Protein AF-A0A662LAJ7-F1 (afdb_monomer)

pLDDT: mean 70.06, std 15.38, range [27.95, 91.5]

Foldseek 3Di:
DEAEDADLVVVLVVCVVLVFQEKEKDKDWDWDDDPPDLKIKIWIWIWIWGDRPPYI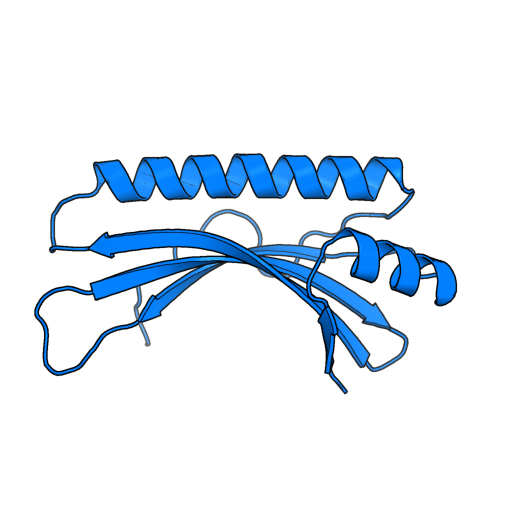YIYIHTQGIDTDPPPPVPVVVVSVVSSVVVSVVSVVVCVVSNHDYDHDPDDDDDPPPDDDD

Nearest PDB structures (foldseek):
  5jtp-assembly1_D  TM=3.703E-01  e=1.081E-02  Escherichia coli O157:H7
  3kny-assembly1_A  TM=4.704E-01  e=1.660E-01  Bacteroides thetaiotaomicron VPI-5482
  2yh6-assembly1_C  TM=3.770E-01  e=3.497E-01  Escherichia coli BL21(DE3)
  3tgo-assembly2_D  TM=3.653E-01  e=4.770E-01  Escherichia coli K-12
  9hau-assembly1_AA  TM=3.743E-01  e=5.746E-01  Leviviridae sp.

Sequence (117 aa):
MKLVFGSISELIDELKERKVEVVRVAAVAKDNASSSSPVVRRNFFLFVTAELGGSFAEVRIPLGSCELLLGRDGEMRKLLERAREKAEAVKKRLKEEGFTIRPGAWMEGEVVNGTER

Mean predicted aligned error: 9.71 Å

Radius of gyration: 15.77 Å; Cα contacts (8 Å, |Δi|>4): 192; chains: 1; bounding box: 37×33×47 Å

Secondary structure (DSSP, 8-state):
-EEEESSHHHHHHHHHHTT--EEEEEEEEEEE--TT-S-EEEEEEEEEEEEETTEEEEEEEEEEEEEE-TT-HHHHHHHHHHHHHHHHHHHHHHHHTT-EEEEPSS-S-----S---

Structure (mmCIF, N/CA/C/O backbone):
data_AF-A0A662LAJ7-F1
#
_entry.id   AF-A0A662LAJ7-F1
#
loop_
_atom_site.group_PDB
_atom_site.id
_atom_site.type_symbol
_atom_site.label_atom_id
_atom_site.label_alt_id
_atom_site.label_comp_id
_atom_site.label_asym_id
_atom_site.label_entity_id
_atom_site.label_seq_id
_atom_site.pdbx_PDB_ins_code
_atom_site.Cartn_x
_atom_site.Cartn_y
_atom_site.Cartn_z
_atom_site.occupancy
_atom_site.B_iso_or_equiv
_atom_site.auth_seq_id
_atom_site.auth_comp_id
_atom_site.auth_asym_id
_atom_site.auth_atom_id
_atom_site.pdbx_PDB_model_num
ATOM 1 N N . MET A 1 1 ? -18.933 -5.847 -1.923 1.00 59.31 1 MET A N 1
ATOM 2 C CA . MET A 1 1 ? -18.857 -4.588 -2.706 1.00 59.31 1 MET A CA 1
ATOM 3 C C . MET A 1 1 ? -17.430 -4.044 -2.591 1.00 59.31 1 MET A C 1
ATOM 5 O O . MET A 1 1 ? -16.809 -4.300 -1.565 1.00 59.31 1 MET A O 1
ATOM 9 N N . LYS A 1 2 ? -16.869 -3.388 -3.619 1.00 71.38 2 LYS A N 1
ATOM 10 C CA . LYS A 1 2 ? -15.492 -2.850 -3.591 1.00 71.38 2 LYS A CA 1
ATOM 11 C C . LYS A 1 2 ? -15.536 -1.322 -3.612 1.00 71.38 2 LYS A C 1
ATOM 13 O O . LYS A 1 2 ? -16.129 -0.763 -4.528 1.00 71.38 2 LYS A O 1
ATOM 18 N N . LEU A 1 3 ? -14.921 -0.677 -2.624 1.00 74.44 3 LEU A N 1
ATOM 19 C CA . LEU A 1 3 ? -14.755 0.780 -2.577 1.00 74.44 3 LEU A CA 1
ATOM 20 C C . LEU A 1 3 ? -13.368 1.133 -3.122 1.00 74.44 3 LEU A C 1
ATOM 22 O O . LEU A 1 3 ? -12.385 0.524 -2.701 1.00 74.44 3 LEU A O 1
ATOM 26 N N . VAL A 1 4 ? -13.294 2.069 -4.072 1.00 79.19 4 VAL A N 1
ATOM 27 C CA . VAL A 1 4 ? -12.038 2.489 -4.713 1.00 79.19 4 VAL A CA 1
ATOM 28 C C . VAL A 1 4 ? -11.788 3.962 -4.424 1.00 79.19 4 VAL A C 1
ATOM 30 O O . VAL A 1 4 ? -12.627 4.795 -4.754 1.00 79.19 4 VAL A O 1
ATOM 33 N N . PHE A 1 5 ? -10.628 4.266 -3.848 1.00 79.81 5 PHE A N 1
ATOM 34 C CA . PHE A 1 5 ? -10.226 5.624 -3.476 1.00 79.81 5 PHE A CA 1
ATOM 35 C C . PHE A 1 5 ? -9.200 6.201 -4.456 1.00 79.81 5 PHE A C 1
ATOM 37 O O . PHE A 1 5 ? -8.402 5.460 -5.043 1.00 79.81 5 PHE A O 1
ATOM 44 N N . GLY A 1 6 ? -9.216 7.525 -4.628 1.00 80.06 6 GLY A N 1
ATOM 45 C CA . GLY A 1 6 ? -8.281 8.260 -5.481 1.00 80.06 6 GLY A CA 1
ATOM 46 C C . GLY A 1 6 ? -6.961 8.577 -4.779 1.00 80.06 6 GLY A C 1
ATOM 47 O O . GLY A 1 6 ? -5.929 8.728 -5.437 1.00 80.06 6 GLY A O 1
ATOM 48 N N . SER A 1 7 ? -6.961 8.628 -3.444 1.00 83.94 7 SER A N 1
ATOM 49 C CA . SER A 1 7 ? -5.758 8.880 -2.650 1.00 83.94 7 SER A CA 1
ATOM 50 C C . SER A 1 7 ? -5.667 8.037 -1.377 1.00 83.94 7 SER A C 1
ATOM 52 O O . SER A 1 7 ? -6.644 7.482 -0.880 1.00 83.94 7 SER A O 1
ATOM 54 N N . ILE A 1 8 ? -4.449 7.946 -0.830 1.00 84.31 8 ILE A N 1
ATOM 55 C CA . ILE A 1 8 ? -4.201 7.272 0.452 1.00 84.31 8 ILE A CA 1
ATOM 56 C C . ILE A 1 8 ? -4.869 8.014 1.620 1.00 84.31 8 ILE A C 1
ATOM 58 O O . ILE A 1 8 ? -5.248 7.373 2.591 1.00 84.31 8 ILE A O 1
ATOM 62 N N . SER A 1 9 ? -5.017 9.342 1.532 1.00 87.00 9 SER A N 1
ATOM 63 C CA . SER A 1 9 ? -5.652 10.148 2.581 1.00 87.00 9 SER A CA 1
ATOM 64 C C . SER A 1 9 ? -7.147 9.847 2.663 1.00 87.00 9 SER A C 1
ATOM 66 O O . SER A 1 9 ? -7.627 9.533 3.742 1.00 87.00 9 SER A O 1
ATOM 68 N N . GLU A 1 10 ? -7.840 9.823 1.518 1.00 87.31 10 GLU A N 1
ATOM 69 C CA . GLU A 1 10 ? -9.263 9.451 1.453 1.00 87.31 10 GLU A CA 1
ATOM 70 C C . GLU A 1 10 ? -9.503 8.048 2.020 1.00 87.31 10 GLU A C 1
ATOM 72 O O . GLU A 1 10 ? -10.452 7.830 2.767 1.00 87.31 10 GLU A O 1
ATOM 77 N N . LEU A 1 11 ? -8.611 7.099 1.706 1.00 85.44 11 LEU A N 1
ATOM 78 C CA . LEU A 1 11 ? -8.675 5.766 2.293 1.00 85.44 11 LEU A CA 1
ATOM 79 C C . LEU A 1 11 ? -8.513 5.830 3.818 1.00 85.44 11 LEU A C 1
ATOM 81 O O . LEU A 1 11 ? -9.305 5.227 4.526 1.00 85.44 11 LEU A O 1
ATOM 85 N N . ILE A 1 12 ? -7.504 6.537 4.336 1.00 87.50 12 ILE A N 1
ATOM 86 C CA . ILE A 1 12 ? -7.266 6.650 5.786 1.00 87.50 12 ILE A CA 1
ATOM 87 C C . ILE A 1 12 ? -8.492 7.218 6.511 1.00 87.50 12 ILE A C 1
ATOM 89 O O . ILE A 1 12 ? -8.872 6.675 7.549 1.00 87.50 12 ILE A O 1
ATOM 93 N N . ASP A 1 13 ? -9.107 8.266 5.965 1.00 89.31 13 ASP A N 1
ATOM 94 C CA . ASP A 1 13 ? -10.281 8.907 6.561 1.00 89.31 13 ASP A CA 1
ATOM 95 C C . ASP A 1 13 ? -11.457 7.922 6.657 1.00 89.31 13 ASP A C 1
ATOM 97 O O . ASP A 1 13 ? -12.020 7.738 7.739 1.00 89.31 13 ASP A O 1
ATOM 101 N N . GLU A 1 14 ? -11.743 7.184 5.578 1.00 86.81 14 GLU A N 1
ATOM 102 C CA . GLU A 1 14 ? -12.783 6.146 5.575 1.00 86.81 14 GLU A CA 1
ATOM 103 C C . GLU A 1 14 ? -12.479 5.022 6.580 1.00 86.81 14 GLU A C 1
ATOM 105 O O . GLU A 1 14 ? -13.364 4.539 7.293 1.00 86.81 14 GLU A O 1
ATOM 110 N N . LEU A 1 15 ? -11.222 4.574 6.649 1.00 85.88 15 LEU A N 1
ATOM 111 C CA . LEU A 1 15 ? -10.821 3.508 7.567 1.00 85.88 15 LE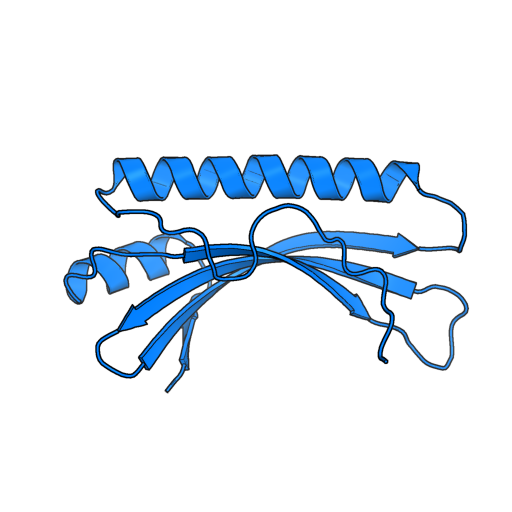U A CA 1
ATOM 112 C C . LEU A 1 15 ? -11.013 3.925 9.027 1.00 85.88 15 LEU A C 1
ATOM 114 O O . LEU A 1 15 ? -11.464 3.110 9.834 1.00 85.88 15 LEU A O 1
ATOM 118 N N . LYS A 1 16 ? -10.721 5.186 9.362 1.00 86.94 16 LYS A N 1
ATOM 119 C CA . LYS A 1 16 ? -10.969 5.744 10.696 1.00 86.94 16 LYS A CA 1
ATOM 120 C C . LYS A 1 16 ? -12.458 5.836 11.000 1.00 86.94 16 LYS A C 1
ATOM 122 O O . LYS A 1 16 ? -12.874 5.407 12.076 1.00 86.94 16 LYS A O 1
ATOM 127 N N . GLU A 1 17 ? -13.261 6.337 10.062 1.00 88.25 17 GLU A N 1
ATOM 128 C CA . GLU A 1 17 ? -14.718 6.430 10.217 1.00 88.25 17 GLU A CA 1
ATOM 129 C C . GLU A 1 17 ? -15.337 5.054 10.502 1.00 88.25 17 GLU A C 1
ATOM 131 O O . GLU A 1 17 ? -16.159 4.894 11.407 1.00 88.25 17 GLU A O 1
ATOM 136 N N . ARG A 1 18 ? -14.864 4.026 9.792 1.00 83.50 18 ARG A N 1
ATOM 137 C CA . ARG A 1 18 ? -15.320 2.640 9.952 1.00 83.50 18 ARG A CA 1
ATOM 138 C C . ARG A 1 18 ? -14.636 1.870 11.080 1.00 83.50 18 ARG A C 1
ATOM 140 O O . ARG A 1 18 ? -14.929 0.686 11.244 1.00 83.50 18 ARG A O 1
ATOM 147 N N . LYS A 1 19 ? -13.756 2.515 11.857 1.00 85.94 19 LYS A N 1
ATOM 148 C CA . LYS A 1 19 ? -12.995 1.912 12.968 1.00 85.94 19 LYS A CA 1
ATOM 149 C C . LYS A 1 19 ? -12.236 0.649 12.554 1.00 85.94 19 LYS A C 1
ATOM 151 O O . LYS A 1 19 ? -12.238 -0.365 13.247 1.00 85.94 19 LYS A O 1
ATOM 156 N N . VAL A 1 20 ? -11.615 0.701 11.384 1.00 83.94 20 VAL A N 1
ATOM 157 C CA . VAL A 1 20 ? -10.807 -0.395 10.857 1.00 83.94 20 VAL A CA 1
ATOM 158 C C . VAL A 1 20 ? -9.431 -0.329 11.478 1.00 83.94 20 VAL A C 1
ATOM 160 O O . VAL A 1 20 ? -8.769 0.698 11.418 1.00 83.94 20 VAL A O 1
ATOM 163 N N . GLU A 1 21 ? -8.967 -1.444 12.019 1.00 80.50 21 GLU A N 1
ATOM 164 C CA . GLU A 1 21 ? -7.662 -1.494 12.681 1.00 80.50 21 GLU A CA 1
ATOM 165 C C . GLU A 1 21 ? -6.602 -2.190 11.830 1.00 80.50 21 GLU A C 1
ATOM 167 O O . GLU A 1 21 ? -5.408 -2.002 12.051 1.00 80.50 21 GLU A O 1
ATOM 172 N N . VAL A 1 22 ? -7.015 -3.001 10.849 1.00 80.31 22 VAL A N 1
ATOM 173 C CA . VAL A 1 22 ? -6.113 -3.863 10.081 1.00 80.31 22 VAL A CA 1
ATOM 174 C C . VAL A 1 22 ? -6.161 -3.536 8.596 1.00 80.31 22 VAL A C 1
ATOM 176 O O . VAL A 1 22 ? -7.209 -3.607 7.957 1.00 80.31 22 VAL A O 1
ATOM 179 N N . VAL A 1 23 ? -4.988 -3.268 8.026 1.00 82.19 23 VAL A N 1
ATOM 180 C CA . VAL A 1 23 ? -4.803 -2.976 6.598 1.00 82.19 23 VAL A CA 1
ATOM 181 C C . VAL A 1 23 ? -3.748 -3.892 5.985 1.00 82.19 23 VAL A C 1
ATOM 183 O O . VAL A 1 23 ? -2.849 -4.384 6.667 1.00 82.19 23 VAL A O 1
ATOM 186 N N . ARG A 1 24 ? -3.844 -4.122 4.678 1.00 77.94 24 ARG A N 1
ATOM 187 C CA . ARG A 1 24 ? -2.900 -4.903 3.872 1.00 77.94 24 ARG A CA 1
ATOM 188 C C . ARG A 1 24 ? -2.341 -4.020 2.762 1.00 77.94 24 ARG A C 1
ATOM 190 O O . ARG A 1 24 ? -3.099 -3.381 2.040 1.00 77.94 24 ARG A O 1
ATOM 197 N N . VAL A 1 25 ? -1.024 -4.011 2.588 1.00 73.94 25 VAL A N 1
ATOM 198 C CA . VAL A 1 25 ? -0.334 -3.219 1.553 1.00 73.94 25 VAL A CA 1
ATOM 199 C C . VAL A 1 25 ? 0.414 -4.167 0.616 1.00 73.94 25 VAL A C 1
ATOM 201 O O . VAL A 1 25 ? 1.146 -5.029 1.096 1.00 73.94 25 VAL A O 1
ATOM 204 N N . ALA A 1 26 ? 0.251 -4.007 -0.700 1.00 70.75 26 ALA A N 1
ATOM 205 C CA . ALA A 1 26 ? 0.905 -4.828 -1.721 1.00 70.75 26 ALA A CA 1
ATOM 206 C C . ALA A 1 26 ? 1.299 -4.002 -2.957 1.00 70.75 26 ALA A C 1
ATOM 208 O O . ALA A 1 26 ? 0.493 -3.241 -3.486 1.00 70.75 26 ALA A O 1
ATOM 209 N N . ALA A 1 27 ? 2.527 -4.167 -3.454 1.00 68.69 27 ALA A N 1
ATOM 210 C CA . ALA A 1 27 ? 2.971 -3.585 -4.723 1.00 68.69 27 ALA A CA 1
ATOM 211 C C . ALA A 1 27 ? 2.848 -4.626 -5.845 1.00 68.69 27 ALA A C 1
ATOM 213 O O . ALA A 1 27 ? 3.301 -5.755 -5.689 1.00 68.69 27 ALA A O 1
ATOM 214 N N . VAL A 1 28 ? 2.247 -4.249 -6.973 1.00 67.75 28 VAL A N 1
ATOM 215 C CA . VAL A 1 28 ? 1.933 -5.141 -8.095 1.00 67.75 28 VAL A CA 1
ATOM 216 C C . VAL A 1 28 ? 2.417 -4.526 -9.404 1.00 67.75 28 VAL A C 1
ATOM 218 O O . VAL A 1 28 ? 2.177 -3.351 -9.688 1.00 67.75 28 VAL A O 1
ATOM 221 N N . ALA A 1 29 ? 3.058 -5.342 -10.236 1.00 66.25 29 ALA A N 1
ATOM 222 C CA . ALA A 1 29 ? 3.336 -5.021 -11.628 1.00 66.25 29 ALA A CA 1
ATOM 223 C C . ALA A 1 29 ? 2.293 -5.711 -12.515 1.00 66.25 29 ALA A C 1
ATOM 225 O O . ALA A 1 29 ? 2.068 -6.909 -12.374 1.00 66.25 29 ALA A O 1
ATOM 226 N N . LYS A 1 30 ? 1.646 -4.969 -13.414 1.00 67.50 30 LYS A N 1
ATOM 227 C CA . LYS A 1 30 ? 0.691 -5.510 -14.383 1.00 67.50 30 LYS A CA 1
ATOM 228 C C . LYS A 1 30 ? 1.180 -5.251 -15.798 1.00 67.50 30 LYS A C 1
ATOM 230 O O . LYS A 1 30 ? 1.426 -4.102 -16.173 1.00 67.50 30 LYS A O 1
ATOM 235 N N . ASP A 1 31 ? 1.262 -6.315 -16.580 1.00 66.50 31 ASP A N 1
ATOM 236 C CA . ASP A 1 31 ? 1.562 -6.228 -18.001 1.00 66.50 31 ASP A CA 1
ATOM 237 C C . ASP A 1 31 ? 0.342 -5.756 -18.783 1.00 66.50 31 ASP A C 1
ATOM 239 O O . ASP A 1 31 ? -0.756 -6.295 -18.651 1.00 66.50 31 ASP A O 1
ATOM 243 N N . ASN A 1 32 ? 0.554 -4.741 -19.613 1.00 64.69 32 ASN A N 1
ATOM 244 C CA . ASN A 1 32 ? -0.330 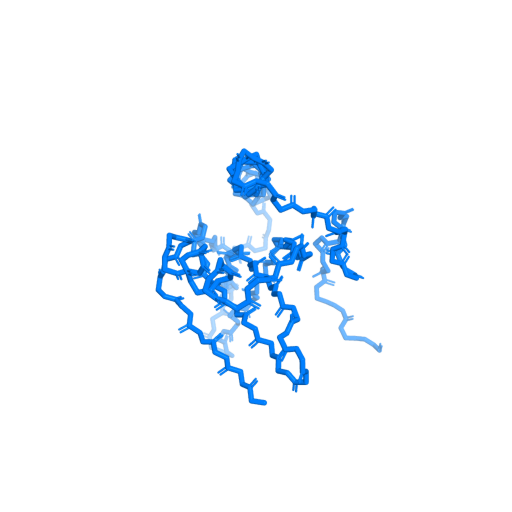-4.399 -20.711 1.00 64.69 32 ASN 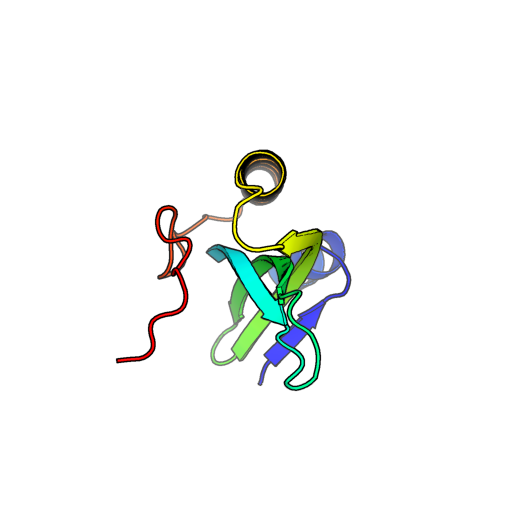A CA 1
ATOM 245 C C . ASN A 1 32 ? 0.398 -4.789 -21.999 1.00 64.69 32 ASN A C 1
ATOM 247 O O . ASN A 1 32 ? 1.164 -4.003 -22.562 1.00 64.69 32 ASN A O 1
ATOM 251 N N . ALA A 1 33 ? 0.177 -6.025 -22.438 1.00 57.66 33 ALA A N 1
ATOM 252 C CA . ALA A 1 33 ? 0.587 -6.465 -23.761 1.00 57.66 33 ALA A CA 1
ATOM 253 C C . ALA A 1 33 ? -0.484 -6.048 -24.781 1.00 57.66 33 ALA A C 1
ATOM 255 O O . ALA A 1 33 ? -1.668 -6.327 -24.593 1.00 57.66 33 ALA A O 1
ATOM 256 N N . SER A 1 34 ? -0.071 -5.369 -25.852 1.00 54.84 34 SER A N 1
ATOM 257 C CA . SER A 1 34 ? -0.887 -5.247 -27.064 1.00 54.84 34 SER A CA 1
ATOM 258 C C . SER A 1 34 ? -0.487 -6.371 -28.010 1.00 54.84 34 SER A C 1
ATOM 260 O O . SER A 1 34 ? 0.704 -6.549 -28.258 1.00 54.84 34 SER A O 1
ATOM 262 N N . SER A 1 35 ? -1.453 -7.090 -28.584 1.00 54.94 35 SER A N 1
ATOM 263 C CA . SER A 1 35 ? -1.208 -8.166 -29.560 1.00 54.94 35 SER A CA 1
ATOM 264 C C . SER A 1 35 ? -0.505 -7.698 -30.845 1.00 54.94 35 SER A C 1
ATOM 266 O O . SER A 1 35 ? -0.079 -8.525 -31.644 1.00 54.94 35 SER A O 1
ATOM 268 N N . SER A 1 36 ? -0.362 -6.384 -31.046 1.00 59.66 36 SER A N 1
ATOM 269 C CA . SER A 1 36 ? 0.207 -5.760 -32.243 1.00 59.66 36 SER A CA 1
ATOM 270 C C . SER A 1 36 ? 1.599 -5.135 -32.062 1.00 59.66 36 SER A C 1
ATOM 272 O O . SER A 1 36 ? 2.087 -4.502 -32.997 1.00 59.66 36 SER A O 1
ATOM 274 N N . SER A 1 37 ? 2.236 -5.246 -30.888 1.00 59.53 37 SER A N 1
ATOM 275 C CA . SER A 1 37 ? 3.531 -4.599 -30.617 1.00 59.53 37 SER A CA 1
ATOM 276 C C . SER A 1 37 ? 4.540 -5.566 -29.991 1.00 59.53 37 SER A C 1
ATOM 278 O O . SER A 1 37 ? 4.190 -6.261 -29.038 1.00 59.53 37 SER A O 1
ATOM 280 N N . PRO A 1 38 ? 5.813 -5.572 -30.438 1.00 63.19 38 PRO A N 1
ATOM 281 C CA . PRO A 1 38 ? 6.889 -6.308 -29.769 1.00 63.19 38 PRO A CA 1
ATOM 282 C C . PRO A 1 38 ? 7.299 -5.681 -28.420 1.00 63.19 38 PRO A C 1
ATOM 284 O O . PRO A 1 38 ? 8.200 -6.188 -27.754 1.00 63.19 38 PRO A O 1
ATOM 287 N N . VAL A 1 39 ? 6.670 -4.569 -28.020 1.00 66.00 39 VAL A N 1
ATOM 288 C CA . VAL A 1 39 ? 6.916 -3.867 -26.755 1.00 66.00 39 VAL A CA 1
ATOM 289 C C . VAL A 1 39 ? 5.839 -4.239 -25.739 1.00 66.00 39 VAL A C 1
ATOM 291 O O . VAL A 1 39 ? 4.663 -3.918 -25.926 1.00 66.00 39 VAL A O 1
ATOM 294 N N . VAL A 1 40 ? 6.241 -4.851 -24.622 1.00 67.31 40 VAL A N 1
ATOM 295 C CA . VAL A 1 40 ? 5.351 -5.085 -23.475 1.00 67.31 40 VAL A CA 1
ATOM 296 C C . VAL A 1 40 ? 5.456 -3.892 -22.532 1.00 67.31 40 VAL A C 1
ATOM 298 O O . VAL A 1 40 ? 6.522 -3.623 -21.981 1.00 67.31 40 VAL A O 1
ATOM 301 N N . ARG A 1 41 ? 4.361 -3.154 -22.314 1.00 70.50 41 ARG A N 1
ATOM 302 C CA . ARG A 1 41 ? 4.351 -2.065 -21.327 1.00 70.50 41 ARG A CA 1
ATOM 303 C C . ARG A 1 41 ? 3.904 -2.614 -19.973 1.00 70.50 41 ARG A C 1
ATOM 305 O O . ARG A 1 41 ? 2.741 -2.966 -19.795 1.00 70.50 41 ARG A O 1
ATOM 312 N N . ARG A 1 42 ? 4.811 -2.648 -18.999 1.00 71.25 42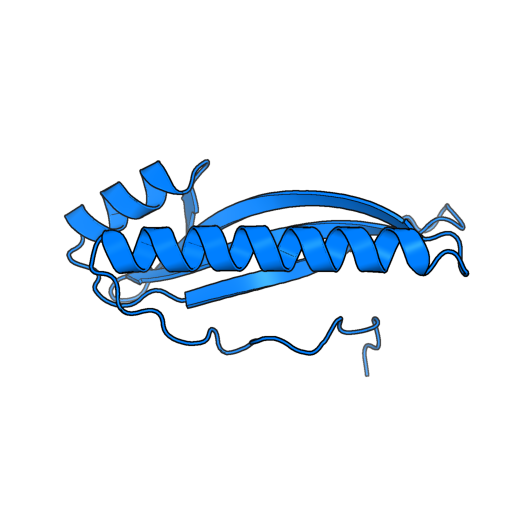 ARG A N 1
ATOM 313 C CA . ARG A 1 42 ? 4.541 -3.087 -17.624 1.00 71.25 42 ARG A CA 1
ATOM 314 C C . ARG A 1 42 ? 4.251 -1.869 -16.752 1.00 71.25 42 ARG A C 1
ATOM 316 O O . ARG A 1 42 ? 5.101 -0.997 -16.585 1.00 71.25 42 ARG A O 1
ATOM 323 N N . ASN A 1 43 ? 3.042 -1.790 -16.211 1.00 72.56 43 ASN A N 1
ATOM 324 C CA . ASN A 1 43 ? 2.610 -0.713 -15.326 1.00 72.56 43 ASN A CA 1
ATOM 325 C C . ASN A 1 43 ? 2.683 -1.169 -13.867 1.00 72.56 43 ASN A C 1
ATOM 327 O O . ASN A 1 43 ? 2.182 -2.235 -13.521 1.00 72.56 43 ASN A O 1
ATOM 331 N N . PHE A 1 44 ? 3.264 -0.348 -13.002 1.00 70.94 44 PHE A N 1
ATOM 332 C CA . PHE A 1 44 ? 3.441 -0.646 -11.586 1.00 70.94 44 PHE A CA 1
ATOM 333 C C . PHE A 1 44 ? 2.426 0.128 -10.748 1.00 70.94 44 PHE A C 1
ATOM 335 O O . PHE A 1 44 ? 2.215 1.329 -10.940 1.00 70.94 44 PHE A O 1
ATOM 342 N N . PHE A 1 45 ? 1.815 -0.561 -9.791 1.00 74.31 45 PHE A N 1
ATOM 343 C CA . PHE A 1 45 ? 0.802 -0.021 -8.896 1.00 74.31 45 PHE A CA 1
ATOM 344 C C . PHE A 1 45 ? 1.071 -0.470 -7.467 1.00 74.31 45 PHE A C 1
ATOM 346 O O . PHE A 1 45 ? 1.461 -1.607 -7.229 1.00 74.31 45 PHE A O 1
ATOM 353 N N . LEU A 1 46 ? 0.816 0.411 -6.508 1.00 75.06 46 LEU A N 1
ATOM 354 C CA . LEU A 1 46 ? 0.695 0.044 -5.106 1.00 75.06 46 LEU A CA 1
ATOM 355 C C . LEU A 1 46 ? -0.788 -0.056 -4.772 1.00 75.06 46 LEU A C 1
ATOM 357 O O . LEU A 1 46 ? -1.541 0.887 -5.008 1.00 75.06 46 LEU A O 1
ATOM 361 N N . PHE A 1 47 ? -1.188 -1.188 -4.221 1.00 75.50 47 PHE A N 1
ATOM 362 C CA . PHE A 1 47 ? -2.518 -1.434 -3.702 1.00 75.50 47 PHE A CA 1
ATOM 363 C C . PHE A 1 47 ? -2.468 -1.414 -2.176 1.00 75.50 47 PHE A C 1
ATOM 365 O O . PHE A 1 47 ? -1.698 -2.152 -1.560 1.00 75.50 47 PHE A O 1
ATOM 372 N N . VAL A 1 48 ? -3.301 -0.583 -1.556 1.00 76.75 48 VAL A N 1
ATOM 373 C CA . VAL A 1 48 ? -3.618 -0.722 -0.128 1.00 76.75 48 VAL A CA 1
ATOM 374 C C . VAL A 1 48 ? -5.045 -1.194 -0.041 1.00 76.75 48 VAL A C 1
ATOM 376 O O . VAL A 1 48 ? -5.924 -0.578 -0.634 1.00 76.75 48 VAL A O 1
ATOM 379 N N . THR A 1 49 ? -5.254 -2.294 0.668 1.00 77.50 49 THR A N 1
ATOM 380 C CA . THR A 1 49 ? -6.554 -2.928 0.841 1.00 77.50 49 THR A CA 1
ATOM 381 C C . THR A 1 49 ? -6.878 -3.066 2.317 1.00 77.50 49 THR A C 1
ATOM 383 O O . THR A 1 49 ? -5.992 -3.309 3.135 1.00 77.50 49 THR A O 1
ATOM 386 N N . ALA A 1 50 ? -8.148 -2.940 2.667 1.00 75.00 50 ALA A N 1
ATOM 387 C CA . ALA A 1 50 ? -8.629 -3.181 4.018 1.00 75.00 50 ALA A CA 1
ATOM 388 C C . ALA A 1 50 ? -9.966 -3.916 3.973 1.00 75.00 50 ALA A C 1
ATOM 390 O O . ALA A 1 50 ? -10.770 -3.709 3.061 1.00 75.00 50 ALA A O 1
ATOM 391 N N . GLU A 1 51 ? -10.189 -4.785 4.952 1.00 71.88 51 GLU A N 1
ATOM 392 C CA . GLU A 1 51 ? -11.447 -5.507 5.098 1.00 71.88 51 GLU A CA 1
ATOM 393 C C . GLU A 1 51 ? -12.429 -4.677 5.930 1.00 71.88 51 GLU A C 1
ATOM 395 O O . GLU A 1 51 ? -12.094 -4.179 7.001 1.00 71.88 51 GLU A O 1
ATOM 400 N N . LEU A 1 52 ? -13.645 -4.527 5.414 1.00 71.00 52 LEU A N 1
ATOM 401 C CA . LEU A 1 52 ? -14.722 -3.711 5.960 1.00 71.00 52 LEU A CA 1
ATOM 402 C C . LEU A 1 52 ? -15.967 -4.577 6.176 1.00 71.00 52 LEU A C 1
ATOM 404 O O . LEU A 1 52 ? -16.895 -4.511 5.369 1.00 71.00 52 LEU A O 1
ATOM 408 N N . GLY A 1 53 ? -15.979 -5.425 7.210 1.00 58.16 53 GLY A N 1
ATOM 409 C CA . GLY A 1 53 ? -17.181 -6.156 7.648 1.00 58.16 53 GLY A CA 1
ATOM 410 C C . GLY A 1 53 ? -17.989 -6.823 6.520 1.00 58.16 53 GLY A C 1
ATOM 411 O O . GLY A 1 53 ? -19.207 -6.683 6.482 1.00 58.16 53 GLY A O 1
ATOM 412 N N . GLY A 1 54 ? -17.315 -7.480 5.562 1.00 62.94 54 GLY A N 1
ATOM 413 C CA . GLY A 1 54 ? -17.933 -8.096 4.372 1.00 62.94 54 GLY A CA 1
ATOM 414 C C . GLY A 1 54 ? -17.706 -7.358 3.040 1.00 62.94 54 GLY A C 1
ATOM 415 O O . GLY A 1 54 ? -18.188 -7.796 1.994 1.00 62.94 54 GLY A O 1
ATOM 416 N N . SER A 1 55 ? -16.968 -6.246 3.038 1.00 65.69 55 SER A N 1
ATOM 417 C CA . SER A 1 55 ? -16.506 -5.535 1.834 1.00 65.69 55 SER A CA 1
ATOM 418 C C . SER A 1 55 ? -15.000 -5.269 1.872 1.00 65.69 55 SER A C 1
ATOM 420 O O . SER A 1 55 ? -14.362 -5.452 2.903 1.00 65.69 55 SER A O 1
ATOM 422 N N . PHE A 1 56 ? -14.426 -4.832 0.749 1.00 72.62 56 PHE A N 1
ATOM 423 C CA . PHE A 1 56 ? -13.017 -4.438 0.673 1.00 72.62 56 PHE A CA 1
ATOM 424 C C . PHE A 1 56 ? -12.902 -2.984 0.214 1.00 72.62 56 PHE A C 1
ATOM 426 O O . PHE A 1 56 ? -13.490 -2.601 -0.802 1.00 72.62 56 PHE A O 1
ATOM 433 N N . ALA A 1 57 ? -12.143 -2.188 0.962 1.00 73.88 57 ALA A N 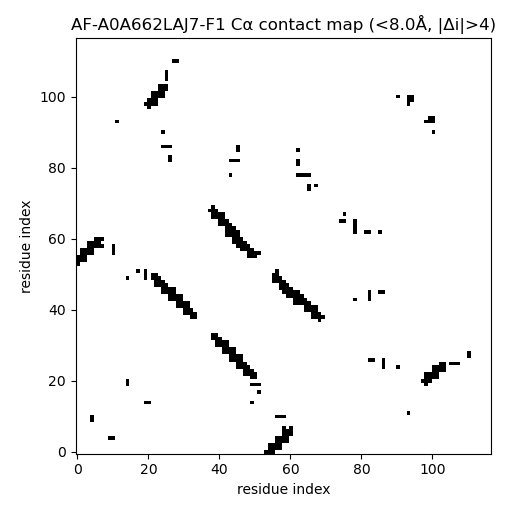1
ATOM 434 C CA . ALA A 1 57 ? -11.671 -0.882 0.522 1.00 73.88 57 ALA A CA 1
ATOM 435 C C . ALA A 1 57 ? -10.309 -1.038 -0.143 1.00 73.88 57 ALA A C 1
ATOM 437 O O . ALA A 1 57 ? -9.469 -1.785 0.355 1.00 73.88 57 ALA A O 1
ATOM 438 N N . GLU A 1 58 ? -10.096 -0.345 -1.256 1.00 80.19 58 GLU A N 1
ATOM 439 C CA . GLU A 1 58 ? -8.841 -0.357 -1.993 1.00 80.19 58 GLU A CA 1
ATOM 440 C C . GLU A 1 58 ? -8.470 1.049 -2.471 1.00 80.19 58 GLU A C 1
ATOM 442 O O . GLU A 1 58 ? -9.297 1.769 -3.022 1.00 80.19 58 GLU A O 1
ATOM 447 N N . VAL A 1 59 ? -7.199 1.418 -2.345 1.00 81.12 59 VAL A N 1
ATOM 448 C CA . VAL A 1 59 ? -6.606 2.517 -3.119 1.00 81.12 59 VAL A CA 1
ATOM 449 C C . VAL A 1 59 ? -5.562 1.939 -4.060 1.00 81.12 59 VAL A C 1
ATOM 451 O O . VAL A 1 59 ? -4.762 1.080 -3.676 1.00 81.12 59 VAL A O 1
ATOM 454 N N . ARG A 1 60 ? -5.555 2.436 -5.297 1.00 81.75 60 ARG A N 1
ATOM 455 C CA . ARG A 1 60 ? -4.556 2.095 -6.306 1.00 81.75 60 ARG A CA 1
ATOM 456 C C . ARG A 1 60 ? -3.704 3.316 -6.599 1.00 81.75 60 ARG A C 1
ATOM 458 O O . ARG A 1 60 ? -4.165 4.273 -7.209 1.00 81.75 60 ARG A O 1
ATOM 465 N N . ILE A 1 61 ? -2.436 3.254 -6.220 1.00 77.62 61 ILE A N 1
ATOM 466 C CA . ILE A 1 61 ? -1.488 4.347 -6.411 1.00 77.62 61 ILE A CA 1
ATOM 467 C C . ILE A 1 61 ? -0.574 3.989 -7.588 1.00 77.62 61 ILE A C 1
ATOM 469 O O . ILE A 1 61 ? 0.165 3.005 -7.499 1.00 77.62 61 ILE A O 1
ATOM 473 N N . PRO A 1 62 ? -0.589 4.748 -8.697 1.00 75.69 62 PRO A N 1
ATOM 474 C CA . PRO A 1 62 ? 0.334 4.517 -9.799 1.00 75.69 62 PRO A CA 1
ATOM 475 C C . PRO A 1 62 ? 1.777 4.806 -9.362 1.00 75.69 62 PRO A C 1
ATOM 477 O O . PRO A 1 62 ? 2.075 5.809 -8.702 1.00 75.69 62 PRO A O 1
ATOM 480 N N . LEU A 1 63 ? 2.678 3.892 -9.721 1.00 71.19 63 LEU A N 1
ATOM 481 C CA . LEU A 1 63 ? 4.110 3.970 -9.415 1.00 71.19 63 LEU A CA 1
ATOM 482 C C . LEU A 1 63 ? 4.945 4.303 -10.656 1.00 71.19 63 LEU A C 1
ATOM 484 O O . LEU A 1 63 ? 6.052 4.815 -10.528 1.00 71.19 63 LEU A O 1
ATOM 488 N N . GLY A 1 64 ? 4.400 4.047 -11.846 1.00 69.69 64 GLY A N 1
ATOM 489 C CA . GLY A 1 64 ? 5.031 4.327 -13.132 1.00 69.69 64 GLY A CA 1
ATOM 490 C C . GLY A 1 64 ? 4.814 3.193 -14.129 1.00 69.69 64 GLY A C 1
ATOM 491 O O . GLY A 1 64 ? 4.136 2.208 -13.836 1.00 69.69 64 GLY A O 1
ATOM 492 N N . SER A 1 65 ? 5.405 3.327 -15.311 1.00 68.94 65 SER A N 1
ATOM 493 C CA . SER A 1 65 ? 5.364 2.316 -16.367 1.00 68.94 65 SER A CA 1
ATOM 494 C C . SER A 1 65 ? 6.745 2.127 -16.977 1.00 68.94 65 SER A C 1
ATOM 496 O O . SER A 1 65 ? 7.444 3.112 -17.201 1.00 68.94 65 SER A O 1
ATOM 498 N N . CYS A 1 66 ? 7.108 0.886 -17.290 1.00 66.94 66 CYS A N 1
ATOM 499 C CA . CYS A 1 66 ? 8.284 0.558 -18.088 1.00 66.94 66 CYS A CA 1
ATOM 500 C C . CYS A 1 66 ? 7.848 -0.037 -19.421 1.00 66.94 66 CYS A C 1
ATOM 502 O O . CYS A 1 66 ? 6.927 -0.853 -19.462 1.00 66.94 66 CYS A O 1
ATOM 504 N N . GLU A 1 67 ? 8.547 0.303 -20.495 1.00 64.62 67 GLU A N 1
ATOM 505 C CA . GLU A 1 67 ? 8.494 -0.464 -21.735 1.00 64.62 67 GLU A CA 1
ATOM 506 C C . GLU A 1 67 ? 9.581 -1.531 -21.686 1.00 64.62 67 GLU A C 1
ATOM 50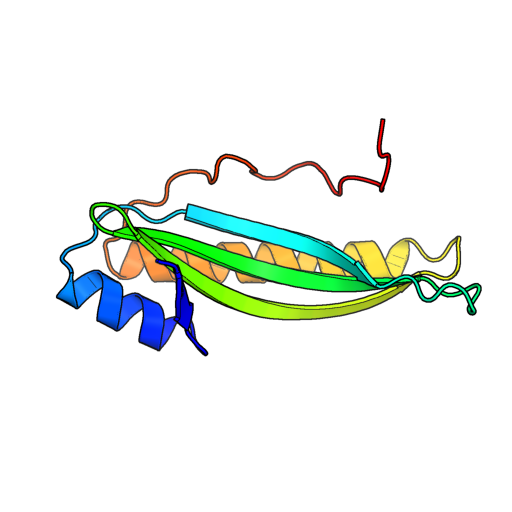8 O O . GLU A 1 67 ? 10.776 -1.234 -21.686 1.00 64.62 67 GLU A O 1
ATOM 513 N N . LEU A 1 68 ? 9.157 -2.785 -21.583 1.00 62.62 68 LEU A N 1
ATOM 514 C CA . LEU A 1 68 ? 10.023 -3.937 -21.736 1.00 62.62 68 LEU A CA 1
ATOM 515 C C . LEU A 1 68 ? 10.134 -4.215 -23.234 1.00 62.62 68 LEU A C 1
ATOM 517 O O . LEU A 1 68 ? 9.318 -4.918 -23.829 1.00 62.62 68 LEU A O 1
ATOM 521 N N . LEU A 1 69 ? 11.164 -3.639 -23.847 1.00 54.72 69 LEU A N 1
ATOM 522 C CA . LEU A 1 69 ? 11.841 -4.324 -24.939 1.00 54.72 69 LEU A CA 1
ATOM 523 C C . LEU A 1 69 ? 12.597 -5.486 -24.290 1.00 54.72 69 LEU A C 1
ATOM 525 O O . LEU A 1 69 ? 13.348 -5.247 -23.340 1.00 54.72 69 LEU A O 1
ATOM 529 N N . LEU A 1 70 ? 12.362 -6.717 -24.752 1.00 50.25 70 LEU A N 1
ATOM 530 C CA . LEU A 1 70 ? 13.061 -7.925 -24.293 1.00 50.25 70 LEU A CA 1
ATOM 531 C C . LEU A 1 70 ? 14.573 -7.621 -24.161 1.00 50.25 70 LEU A C 1
ATOM 533 O O . LEU A 1 70 ? 15.247 -7.451 -25.173 1.00 50.25 70 LEU A O 1
ATOM 537 N N . GLY A 1 71 ? 15.085 -7.466 -22.926 1.00 52.16 71 GLY A N 1
ATOM 538 C CA . GLY A 1 71 ? 16.515 -7.235 -22.648 1.00 52.16 71 GLY A CA 1
ATOM 539 C C . GLY A 1 71 ? 16.952 -5.922 -21.963 1.00 52.16 71 GLY A C 1
ATOM 540 O O . GLY A 1 71 ? 18.156 -5.704 -21.847 1.00 52.16 71 GLY A O 1
ATOM 541 N N . ARG A 1 72 ? 16.058 -5.033 -21.486 1.00 57.09 72 ARG A N 1
ATOM 542 C CA . ARG A 1 72 ? 16.443 -3.845 -20.667 1.00 57.09 72 ARG A CA 1
ATOM 543 C C . ARG A 1 72 ? 16.075 -3.973 -19.179 1.00 57.09 72 ARG A C 1
ATOM 545 O O . ARG A 1 72 ? 15.280 -3.198 -18.649 1.00 57.09 72 ARG A O 1
ATOM 552 N N . ASP A 1 73 ? 16.725 -4.901 -18.482 1.00 65.25 73 ASP A N 1
ATOM 553 C CA . ASP A 1 73 ? 16.457 -5.228 -17.066 1.00 65.25 73 ASP A CA 1
ATOM 554 C C . ASP A 1 73 ? 16.759 -4.086 -16.069 1.00 65.25 73 ASP A C 1
ATOM 556 O O . ASP A 1 73 ? 16.199 -4.035 -14.969 1.00 65.25 73 ASP A O 1
ATOM 560 N N . GLY A 1 74 ? 17.624 -3.135 -16.441 1.00 67.81 74 GLY A N 1
ATOM 561 C CA . GLY A 1 74 ? 18.067 -2.050 -15.555 1.00 67.81 74 GLY A CA 1
ATOM 562 C C . GLY A 1 74 ? 16.971 -1.048 -15.166 1.00 67.81 74 GLY A C 1
ATOM 563 O O . GLY A 1 74 ? 16.888 -0.649 -14.005 1.00 67.81 74 GLY A O 1
ATOM 564 N N . GLU A 1 75 ? 16.103 -0.658 -16.104 1.00 69.81 75 GLU A N 1
ATOM 565 C CA . GLU A 1 75 ? 15.003 0.289 -15.835 1.00 69.81 75 GLU A CA 1
ATOM 566 C C . GLU A 1 75 ? 13.894 -0.357 -14.993 1.00 69.81 75 GLU A C 1
ATOM 568 O O . GLU A 1 75 ? 13.328 0.269 -14.094 1.00 69.81 75 GLU A O 1
ATOM 573 N N . MET A 1 76 ? 13.654 -1.653 -15.205 1.00 69.44 76 MET A N 1
ATOM 574 C CA . MET A 1 76 ? 12.712 -2.430 -14.406 1.00 69.44 76 MET A CA 1
ATOM 575 C C . MET A 1 76 ? 13.159 -2.539 -12.943 1.00 69.44 76 MET A C 1
ATOM 577 O O . MET A 1 76 ? 12.335 -2.372 -12.041 1.00 69.44 76 MET A O 1
ATOM 581 N N . ARG A 1 77 ? 14.458 -2.753 -12.686 1.00 72.69 77 ARG A N 1
ATOM 582 C CA . ARG A 1 77 ? 15.002 -2.783 -11.318 1.00 72.69 77 ARG A CA 1
ATOM 583 C C . ARG A 1 77 ? 14.783 -1.455 -10.586 1.00 72.69 77 ARG A C 1
ATOM 585 O O . ARG A 1 77 ? 14.321 -1.475 -9.449 1.00 72.69 77 ARG A O 1
ATOM 592 N N . LYS A 1 78 ? 15.032 -0.315 -11.239 1.00 76.19 78 LYS A N 1
ATOM 593 C CA . LYS A 1 78 ? 14.812 1.017 -10.640 1.00 76.19 78 LYS A CA 1
ATOM 594 C C . LYS A 1 78 ? 13.342 1.274 -10.307 1.00 76.19 78 LYS A C 1
ATOM 596 O O . LYS A 1 78 ? 13.031 1.856 -9.272 1.00 76.19 78 LYS A O 1
ATOM 601 N N . LEU A 1 79 ? 12.420 0.847 -11.172 1.00 70.62 79 LEU A N 1
ATOM 602 C CA . LEU A 1 79 ? 10.984 0.980 -10.912 1.00 70.62 79 LEU A CA 1
ATOM 603 C C . LEU A 1 79 ? 10.522 0.095 -9.753 1.00 70.62 79 LEU A C 1
ATOM 605 O O . LEU A 1 79 ? 9.715 0.542 -8.941 1.00 70.62 79 LEU A O 1
ATOM 609 N N . LEU A 1 80 ? 11.059 -1.122 -9.638 1.00 70.50 80 LEU A N 1
ATOM 610 C CA . LEU A 1 80 ? 10.807 -2.002 -8.495 1.00 70.50 80 LEU A CA 1
ATOM 611 C C . LEU A 1 80 ? 11.340 -1.417 -7.185 1.00 70.50 80 LEU A C 1
ATOM 613 O O . LEU A 1 80 ? 10.665 -1.498 -6.162 1.00 70.50 80 LEU A O 1
ATOM 617 N N . GLU A 1 81 ? 12.522 -0.809 -7.209 1.00 76.56 81 GLU A N 1
ATOM 618 C CA . GLU A 1 81 ? 13.107 -0.141 -6.046 1.00 76.56 81 GLU A CA 1
ATOM 619 C C . GLU A 1 81 ? 12.250 1.050 -5.598 1.00 76.56 81 GLU A C 1
ATOM 621 O O . GLU A 1 81 ? 11.796 1.080 -4.456 1.00 76.56 81 GLU A O 1
ATOM 626 N N . ARG A 1 82 ? 11.874 1.944 -6.523 1.00 75.69 82 ARG A N 1
ATOM 627 C CA . ARG A 1 82 ? 10.935 3.047 -6.243 1.00 75.69 82 ARG A CA 1
ATOM 628 C C . ARG A 1 82 ? 9.582 2.557 -5.734 1.00 75.69 82 ARG A C 1
ATOM 630 O O . ARG A 1 82 ? 8.966 3.184 -4.872 1.00 75.69 82 ARG A O 1
ATOM 637 N N . ALA A 1 83 ? 9.091 1.444 -6.277 1.00 71.56 83 ALA A N 1
ATOM 638 C CA . ALA A 1 83 ? 7.848 0.830 -5.834 1.00 71.56 83 ALA A CA 1
ATOM 639 C C . ALA A 1 83 ? 7.940 0.346 -4.383 1.00 71.56 83 ALA A C 1
ATOM 641 O O . ALA A 1 83 ? 7.010 0.576 -3.610 1.00 71.56 83 ALA A O 1
ATOM 642 N N . ARG A 1 84 ? 9.066 -0.274 -4.009 1.00 74.44 84 ARG A N 1
ATOM 643 C CA . ARG A 1 84 ? 9.355 -0.691 -2.632 1.00 74.44 84 ARG A CA 1
ATOM 644 C C . ARG A 1 84 ? 9.460 0.506 -1.696 1.00 74.44 84 ARG A C 1
ATOM 646 O O . ARG A 1 84 ? 8.777 0.515 -0.681 1.00 74.44 84 ARG A O 1
ATOM 653 N N . GLU A 1 85 ? 10.221 1.536 -2.056 1.00 81.94 85 GLU A N 1
ATOM 654 C CA . GLU A 1 85 ? 10.340 2.764 -1.254 1.00 81.94 85 GLU A CA 1
ATOM 655 C C . GLU A 1 85 ? 8.973 3.401 -0.985 1.00 81.94 85 GLU A C 1
ATOM 657 O O . GLU A 1 85 ? 8.644 3.758 0.146 1.00 81.94 85 GLU A O 1
ATOM 662 N N . LYS A 1 86 ? 8.131 3.494 -2.020 1.00 80.06 86 LYS A N 1
ATOM 663 C CA . LYS A 1 86 ? 6.788 4.064 -1.895 1.00 80.06 86 LYS A CA 1
ATOM 664 C C . LYS A 1 86 ? 5.853 3.165 -1.083 1.00 80.06 86 LYS A C 1
ATOM 666 O O . LYS A 1 86 ? 5.041 3.684 -0.318 1.00 80.06 86 LYS A O 1
ATOM 671 N N . ALA A 1 87 ? 5.979 1.842 -1.202 1.00 77.62 87 ALA A N 1
ATOM 672 C CA . ALA A 1 87 ? 5.263 0.892 -0.353 1.00 77.62 87 ALA A CA 1
ATOM 673 C C . ALA A 1 87 ? 5.649 1.060 1.122 1.00 77.62 87 ALA A C 1
ATOM 675 O O . ALA A 1 87 ? 4.763 1.155 1.968 1.00 77.62 87 ALA A O 1
ATOM 676 N N . GLU A 1 88 ? 6.943 1.167 1.428 1.00 81.62 88 GLU A N 1
ATOM 677 C CA . GLU A 1 88 ? 7.443 1.397 2.787 1.00 81.62 88 GLU A CA 1
ATOM 678 C C . GLU A 1 88 ? 6.992 2.746 3.349 1.00 81.62 88 GLU A C 1
ATOM 680 O O . GLU A 1 88 ? 6.545 2.812 4.492 1.00 81.62 88 GLU A O 1
ATOM 685 N N . ALA A 1 89 ? 7.009 3.813 2.546 1.00 85.75 89 ALA A N 1
ATOM 686 C CA . ALA A 1 89 ? 6.498 5.118 2.962 1.00 85.75 89 ALA A CA 1
ATOM 687 C C . ALA A 1 89 ? 5.003 5.063 3.323 1.00 85.75 89 ALA A C 1
ATOM 689 O O . ALA A 1 89 ? 4.578 5.621 4.335 1.00 85.75 89 ALA A O 1
ATOM 690 N N . VAL A 1 90 ? 4.203 4.345 2.530 1.00 84.56 90 VAL A N 1
ATOM 691 C CA . VAL A 1 90 ? 2.777 4.136 2.810 1.00 84.56 90 VAL A CA 1
ATOM 692 C C . VAL A 1 90 ? 2.573 3.268 4.051 1.00 84.56 90 VAL A C 1
ATOM 694 O O . VAL A 1 90 ? 1.751 3.616 4.896 1.00 84.56 90 VAL A O 1
ATOM 697 N N . LYS A 1 91 ? 3.346 2.186 4.213 1.00 83.88 91 LYS A N 1
ATOM 698 C CA . LYS A 1 91 ? 3.320 1.362 5.429 1.00 83.88 91 LYS A CA 1
ATOM 699 C C . LYS A 1 91 ? 3.664 2.202 6.665 1.00 83.88 91 LYS A C 1
ATOM 701 O O . LYS A 1 91 ? 2.989 2.109 7.683 1.00 83.88 91 LYS A O 1
ATOM 706 N N . LYS A 1 92 ? 4.693 3.046 6.585 1.00 88.19 92 LYS A N 1
ATOM 707 C CA . LYS A 1 92 ? 5.092 3.932 7.682 1.00 88.19 92 LYS A CA 1
ATOM 708 C C . LYS A 1 92 ? 3.957 4.882 8.060 1.00 88.19 92 LYS A C 1
ATOM 710 O O . LYS A 1 92 ? 3.573 4.911 9.223 1.00 88.19 92 LYS A O 1
ATOM 715 N N . ARG A 1 93 ? 3.364 5.563 7.074 1.00 88.25 93 ARG A N 1
ATOM 716 C CA . ARG A 1 93 ? 2.235 6.472 7.302 1.00 88.25 93 ARG A CA 1
ATOM 717 C C . ARG A 1 93 ? 1.044 5.757 7.942 1.00 88.25 93 ARG A C 1
ATOM 719 O O . ARG A 1 93 ? 0.500 6.243 8.917 1.00 88.25 93 ARG A O 1
ATOM 726 N N . LEU A 1 94 ? 0.662 4.576 7.455 1.00 86.50 94 LEU A N 1
ATOM 727 C CA . LEU A 1 94 ? -0.444 3.805 8.043 1.00 86.50 94 LEU A CA 1
ATOM 728 C C . LEU A 1 94 ? -0.155 3.380 9.495 1.00 86.50 94 LEU A C 1
ATOM 730 O O . LEU A 1 94 ? -1.057 3.401 10.325 1.00 86.50 94 LEU A O 1
ATOM 734 N N . LYS A 1 95 ? 1.096 3.042 9.832 1.00 87.06 95 LYS A N 1
ATOM 735 C CA . LYS A 1 95 ? 1.487 2.765 11.226 1.00 87.06 95 LYS A CA 1
ATOM 736 C C . LYS A 1 95 ? 1.406 4.008 12.113 1.00 87.06 95 LYS A C 1
ATOM 738 O O . LYS A 1 95 ? 0.947 3.899 13.243 1.00 87.06 95 LYS A O 1
ATOM 743 N N . GLU A 1 96 ? 1.841 5.165 11.614 1.00 91.50 96 GLU A N 1
ATOM 744 C CA . GLU A 1 96 ? 1.745 6.451 12.328 1.00 91.50 96 GLU A CA 1
ATOM 745 C C . GLU A 1 96 ? 0.285 6.831 12.619 1.00 91.50 96 GLU A C 1
ATOM 747 O O . GLU A 1 96 ? -0.009 7.385 13.673 1.00 91.50 96 GLU A O 1
ATOM 752 N N . GLU A 1 97 ? -0.638 6.453 11.733 1.00 88.69 97 GLU A N 1
ATOM 753 C CA . GLU A 1 97 ? -2.087 6.626 11.910 1.00 88.69 97 GLU A CA 1
ATOM 754 C C . GLU A 1 97 ? -2.735 5.564 12.826 1.00 88.69 97 GLU A C 1
ATOM 756 O O . GLU A 1 97 ? -3.944 5.601 13.051 1.00 88.69 97 GLU A O 1
ATOM 761 N N . GLY A 1 98 ? -1.953 4.619 13.363 1.00 86.62 98 GLY A N 1
ATOM 762 C CA . GLY A 1 98 ? -2.413 3.600 14.312 1.00 86.62 98 GLY A CA 1
ATOM 763 C C . GLY A 1 98 ? -2.916 2.295 13.689 1.00 86.62 98 GLY A C 1
ATOM 764 O O . GLY A 1 98 ? -3.412 1.432 14.413 1.00 86.62 98 GLY A O 1
ATOM 765 N N . PHE A 1 99 ? -2.777 2.099 12.374 1.00 85.31 99 PHE A N 1
ATOM 766 C CA . PHE A 1 99 ? -3.208 0.859 11.729 1.00 85.31 99 PHE A CA 1
ATOM 767 C C . PHE A 1 99 ? -2.194 -0.274 11.928 1.00 85.31 99 PHE A C 1
ATOM 769 O O . PHE A 1 99 ? -0.985 -0.131 11.717 1.00 85.31 99 PHE A O 1
ATOM 776 N N . THR A 1 100 ? -2.707 -1.463 12.229 1.00 83.69 100 THR A N 1
ATOM 777 C CA . THR A 1 100 ? -1.945 -2.708 12.178 1.00 83.69 100 THR A CA 1
ATOM 778 C C . THR A 1 100 ? -1.805 -3.152 10.728 1.00 83.69 100 THR A C 1
ATOM 780 O O . THR A 1 100 ? -2.778 -3.504 10.058 1.00 83.69 100 THR A O 1
ATOM 783 N N . ILE A 1 101 ? -0.571 -3.186 10.233 1.00 82.38 10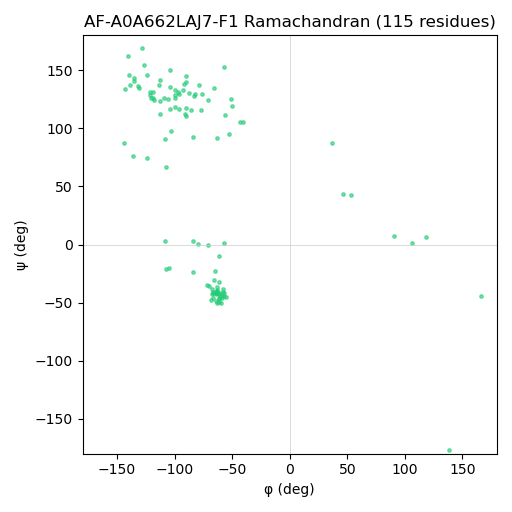1 ILE A N 1
ATOM 784 C CA . ILE A 1 101 ? -0.294 -3.684 8.887 1.00 82.38 101 ILE A CA 1
ATOM 785 C C . ILE A 1 101 ? -0.128 -5.186 8.946 1.00 82.38 101 ILE A C 1
ATOM 787 O O . ILE A 1 101 ? 0.829 -5.692 9.533 1.00 82.38 101 ILE A O 1
ATOM 791 N N . ARG A 1 102 ? -1.037 -5.897 8.285 1.00 75.19 102 ARG A N 1
ATOM 792 C CA . ARG A 1 102 ? -0.815 -7.298 7.967 1.00 75.19 102 ARG A CA 1
ATOM 793 C C . ARG A 1 102 ? -0.131 -7.422 6.616 1.00 75.19 102 ARG A C 1
ATOM 795 O O . ARG A 1 102 ? -0.439 -6.657 5.696 1.00 75.19 102 ARG A O 1
ATOM 802 N N . PRO A 1 103 ? 0.752 -8.419 6.470 1.00 65.19 103 PRO A N 1
ATOM 803 C CA . PRO A 1 103 ? 1.143 -8.855 5.148 1.00 65.19 103 PRO A CA 1
ATOM 804 C C . PRO A 1 103 ? -0.126 -9.130 4.338 1.00 65.19 103 PRO A C 1
ATOM 806 O O . PRO A 1 103 ? -1.012 -9.870 4.776 1.00 65.19 103 PRO A O 1
ATOM 809 N N . GLY A 1 104 ? -0.256 -8.493 3.173 1.00 56.25 104 GLY A N 1
ATOM 810 C CA . GLY A 1 104 ? -1.198 -9.000 2.184 1.00 56.25 104 GLY A CA 1
ATOM 811 C C . GLY A 1 104 ? -0.826 -10.450 1.882 1.00 56.25 104 GLY A C 1
ATOM 812 O O . GLY A 1 104 ? 0.347 -10.803 1.985 1.00 56.25 104 GLY A O 1
ATOM 813 N N . ALA A 1 105 ? -1.784 -11.286 1.476 1.00 47.50 105 ALA A N 1
ATOM 814 C CA . ALA A 1 105 ? -1.523 -12.676 1.069 1.00 47.50 105 ALA A CA 1
ATOM 815 C C . ALA A 1 105 ? -0.500 -12.816 -0.088 1.00 47.50 105 ALA A C 1
ATOM 817 O O . ALA A 1 105 ? -0.203 -13.918 -0.522 1.00 47.50 105 ALA A O 1
ATOM 818 N N . TRP A 1 106 ? 0.043 -11.698 -0.568 1.00 47.53 106 TRP A N 1
ATOM 819 C CA . TRP A 1 106 ? 1.024 -11.574 -1.625 1.00 47.53 106 TRP A CA 1
ATOM 820 C C . TRP A 1 106 ? 2.074 -10.551 -1.168 1.00 47.53 106 TRP A C 1
ATOM 822 O O . TRP A 1 106 ? 2.009 -9.376 -1.530 1.00 47.53 106 TRP A O 1
ATOM 832 N N . MET A 1 107 ? 2.978 -10.951 -0.270 1.00 39.06 107 MET A N 1
ATOM 833 C CA . MET A 1 107 ? 4.124 -10.120 0.105 1.00 39.06 107 MET A CA 1
ATOM 834 C C . MET A 1 107 ? 5.322 -10.410 -0.790 1.00 39.06 107 MET A C 1
ATOM 836 O O . MET A 1 107 ? 5.613 -11.562 -1.084 1.00 39.06 107 MET A O 1
ATOM 840 N N . GLU A 1 108 ? 6.012 -9.327 -1.154 1.00 37.16 108 GLU A N 1
ATOM 841 C CA . GLU A 1 108 ? 7.470 -9.260 -1.305 1.00 37.16 108 GLU A CA 1
ATOM 842 C C . GLU A 1 108 ? 8.138 -10.514 -1.878 1.00 37.16 108 GLU A C 1
ATOM 844 O O . GLU A 1 108 ? 8.653 -11.347 -1.143 1.00 37.16 108 GLU A O 1
ATOM 849 N N . GLY A 1 109 ? 8.226 -10.626 -3.202 1.00 32.84 109 GLY A N 1
ATOM 850 C CA . GLY A 1 109 ? 9.134 -11.624 -3.770 1.00 32.84 109 GLY A CA 1
ATOM 851 C C . GLY A 1 109 ? 8.931 -11.901 -5.238 1.00 32.84 109 GLY A C 1
ATOM 852 O O . GLY A 1 109 ? 9.898 -11.907 -5.991 1.00 32.84 109 GLY A O 1
ATOM 853 N N . GLU A 1 110 ? 7.689 -12.041 -5.676 1.00 30.38 110 GLU A N 1
ATOM 854 C CA . GLU A 1 110 ? 7.430 -12.395 -7.061 1.00 30.38 110 GLU A CA 1
ATOM 855 C C . GLU A 1 110 ? 6.981 -11.159 -7.831 1.00 30.38 110 GLU A C 1
ATOM 857 O O . GLU A 1 110 ? 5.810 -10.790 -7.896 1.00 30.38 110 GLU A O 1
ATOM 862 N N . VAL A 1 111 ? 7.943 -10.554 -8.532 1.00 37.12 111 VAL A N 1
ATOM 863 C CA . VAL A 1 111 ? 7.661 -10.299 -9.944 1.00 37.12 111 VAL A CA 1
ATOM 864 C C . VAL A 1 111 ? 7.234 -11.658 -10.479 1.00 37.12 111 VAL A C 1
ATOM 866 O O . VAL A 1 111 ? 8.089 -12.494 -10.761 1.00 37.12 111 VAL A O 1
ATOM 869 N N . VAL A 1 112 ? 5.926 -11.915 -10.517 1.00 34.66 112 VAL A N 1
ATOM 870 C CA . VAL A 1 112 ? 5.386 -13.058 -11.238 1.00 34.66 112 VAL A CA 1
ATOM 871 C C . VAL A 1 112 ? 5.755 -12.753 -12.680 1.00 34.66 112 VAL A C 1
ATOM 873 O O . VAL A 1 112 ? 5.097 -11.967 -13.362 1.00 34.66 112 VAL A O 1
ATOM 876 N N . ASN A 1 113 ? 6.919 -13.245 -13.101 1.00 31.34 113 ASN A N 1
ATOM 877 C CA . ASN A 1 113 ? 7.247 -13.324 -14.503 1.00 31.34 113 ASN A CA 1
ATOM 878 C C . ASN A 1 113 ? 6.107 -14.136 -15.082 1.00 31.34 113 ASN A C 1
ATOM 880 O O . ASN A 1 113 ? 5.935 -15.289 -14.688 1.00 31.34 113 ASN A O 1
ATOM 884 N N . GLY A 1 114 ? 5.284 -13.466 -15.894 1.00 37.41 114 GLY A N 1
ATOM 885 C CA . GLY A 1 114 ? 4.081 -14.024 -16.479 1.00 37.41 114 GLY A CA 1
ATOM 886 C C . GLY A 1 114 ? 4.346 -15.450 -16.915 1.00 37.41 114 GLY A C 1
ATOM 887 O O . GLY A 1 114 ? 5.065 -15.693 -17.87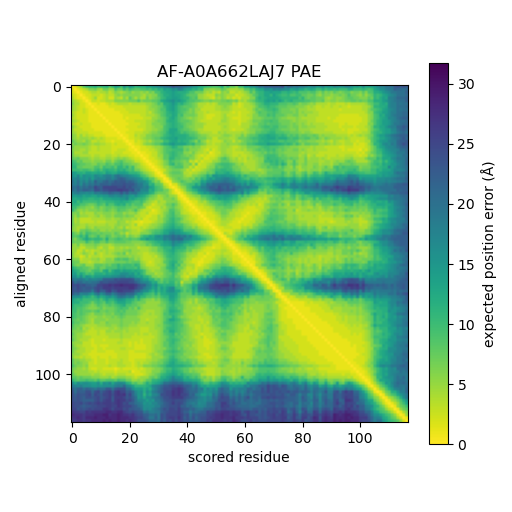5 1.00 37.41 114 GLY A O 1
ATOM 888 N N . THR A 1 115 ? 3.817 -16.385 -16.144 1.00 27.95 115 THR A N 1
ATOM 889 C CA . THR A 1 115 ? 3.722 -17.769 -16.550 1.00 27.95 115 THR A CA 1
ATOM 890 C C . THR A 1 115 ? 2.406 -18.237 -15.975 1.00 27.95 115 THR A C 1
ATOM 892 O O . THR A 1 115 ? 2.313 -18.687 -14.838 1.00 27.95 115 THR A O 1
ATOM 895 N N . GLU A 1 116 ? 1.358 -18.022 -16.765 1.00 32.41 116 GLU A N 1
ATOM 896 C CA . GLU A 1 116 ? 0.219 -18.922 -16.744 1.00 32.41 116 GLU A CA 1
ATOM 897 C C . GLU A 1 116 ? 0.766 -20.346 -16.894 1.00 32.41 116 GLU A C 1
ATOM 899 O O . GLU A 1 116 ? 1.415 -20.654 -17.897 1.00 32.41 116 GLU A O 1
ATOM 904 N N . ARG A 1 117 ? 0.529 -21.191 -15.894 1.00 29.83 117 ARG A N 1
ATOM 905 C CA . ARG A 1 117 ? 0.305 -22.623 -16.076 1.00 29.83 117 ARG A CA 1
ATOM 906 C C . ARG A 1 117 ? -0.706 -23.101 -15.053 1.00 29.83 117 ARG A C 1
ATOM 908 O O . ARG A 1 117 ? -0.550 -22.732 -13.870 1.00 29.83 117 ARG A O 1
#

Solvent-accessible surface area (backbone atoms only — not comparable to full-atom values): 6852 Å² total; per-residue (Å²): 99,79,47,80,36,92,40,70,62,61,44,50,53,52,34,57,76,68,68,51,52,55,35,25,57,35,78,46,78,45,77,49,71,50,100,87,49,89,50,36,37,36,36,31,34,37,37,40,35,31,70,52,97,85,29,40,39,35,30,66,42,82,68,51,73,45,75,43,49,93,85,59,64,68,64,54,52,52,51,52,49,53,42,49,53,53,49,51,52,50,52,51,52,43,44,77,74,65,35,45,77,44,81,28,103,62,63,91,82,73,81,71,69,88,68,93,126